Protein AF-A0ABD1DTJ5-F1 (afdb_monomer_lite)

Secondary structure (DSSP, 8-state):
-EEETTEEBSS--GGG-S--TTSHHHHHHB-TTS-B-HHHHHS-EEE--S---GGGSHHHHTSS-----TTPBPBSS--HHHHSPPSS---SB-B-SS---HHHHHHHHGGG--

pLDDT: mean 88.09, std 8.63, range [60.88, 97.25]

Structure (mmCIF, N/CA/C/O backbone):
data_AF-A0ABD1DTJ5-F1
#
_entry.id   AF-A0ABD1DTJ5-F1
#
loop_
_atom_site.group_PDB
_atom_site.id
_atom_site.type_symbol
_atom_site.label_atom_id
_atom_site.label_alt_id
_atom_site.label_comp_id
_atom_site.label_asym_id
_atom_site.label_entity_id
_atom_site.label_seq_id
_atom_site.pdbx_PDB_ins_code
_atom_site.Cartn_x
_atom_site.Cartn_y
_atom_site.Cartn_z
_atom_site.occupancy
_atom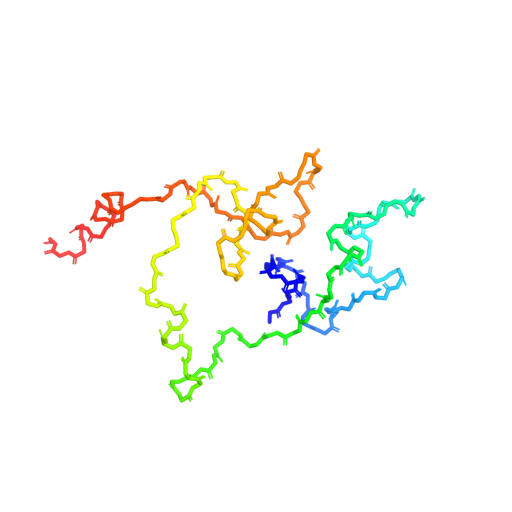_site.B_iso_or_equiv
_atom_site.auth_seq_id
_atom_site.auth_comp_id
_atom_site.auth_asym_id
_atom_site.auth_atom_id
_atom_site.pdbx_PDB_model_num
ATOM 1 N N . MET A 1 1 ? -0.185 -11.556 8.684 1.00 88.44 1 MET A N 1
ATOM 2 C CA . MET A 1 1 ? -0.243 -10.100 8.444 1.00 88.44 1 MET A CA 1
ATOM 3 C C . MET A 1 1 ? -1.695 -9.684 8.410 1.00 88.44 1 MET A C 1
ATOM 5 O O . MET A 1 1 ? -2.506 -10.431 7.869 1.00 88.44 1 MET A O 1
ATOM 9 N N . CYS A 1 2 ? -1.999 -8.552 9.036 1.00 91.69 2 CYS A N 1
ATOM 10 C CA . CYS A 1 2 ? -3.341 -7.991 9.065 1.00 91.69 2 CYS A CA 1
ATOM 11 C C . CYS A 1 2 ? -3.518 -7.030 7.887 1.00 91.69 2 CYS A C 1
ATOM 13 O O . CYS A 1 2 ? -2.641 -6.203 7.634 1.00 91.69 2 CYS A O 1
ATOM 15 N N . VAL A 1 3 ? -4.615 -7.180 7.151 1.00 93.06 3 VAL A N 1
ATOM 16 C CA . VAL A 1 3 ? -4.904 -6.410 5.937 1.00 93.06 3 VAL A CA 1
ATOM 17 C C . VAL A 1 3 ? -6.315 -5.858 6.037 1.00 93.06 3 VAL A C 1
ATOM 19 O O . VAL A 1 3 ? -7.251 -6.614 6.291 1.00 93.06 3 VAL A O 1
ATOM 22 N N . LEU A 1 4 ? -6.465 -4.552 5.838 1.00 91.94 4 LEU A N 1
ATOM 23 C CA . LEU A 1 4 ? -7.753 -3.870 5.777 1.00 91.94 4 LEU A CA 1
ATOM 24 C C . LEU A 1 4 ? -8.079 -3.604 4.311 1.00 91.94 4 LEU A C 1
ATOM 26 O O . LEU A 1 4 ? -7.392 -2.810 3.676 1.00 91.94 4 LEU A O 1
ATOM 30 N N . GLY A 1 5 ? -9.090 -4.278 3.765 1.00 93.38 5 GLY A N 1
ATOM 31 C CA . GLY A 1 5 ? -9.376 -4.236 2.332 1.00 93.38 5 GLY A CA 1
ATOM 32 C C . GLY A 1 5 ? -8.175 -4.731 1.542 1.00 93.38 5 GLY A C 1
ATOM 33 O O . GLY A 1 5 ? -7.876 -5.928 1.545 1.00 93.38 5 GLY A O 1
ATOM 34 N N . LYS A 1 6 ? -7.462 -3.794 0.916 1.00 93.50 6 LYS A N 1
ATOM 35 C CA . LYS A 1 6 ? -6.196 -4.058 0.228 1.00 93.50 6 LYS A CA 1
ATOM 36 C C . LYS A 1 6 ? -4.979 -3.428 0.908 1.00 93.50 6 LYS A C 1
ATOM 38 O O . LYS A 1 6 ? -3.865 -3.761 0.517 1.00 93.50 6 LYS A O 1
ATOM 43 N N . ARG A 1 7 ? -5.160 -2.574 1.922 1.00 92.44 7 ARG A N 1
ATOM 44 C CA . ARG A 1 7 ? -4.090 -1.864 2.645 1.00 92.44 7 ARG A CA 1
ATOM 45 C C . ARG A 1 7 ? -3.448 -2.730 3.724 1.00 92.44 7 ARG A C 1
ATOM 47 O O . ARG A 1 7 ? -4.130 -3.426 4.483 1.00 92.44 7 ARG A O 1
ATOM 54 N N . LEU A 1 8 ? -2.125 -2.651 3.827 1.00 92.00 8 LEU A N 1
ATOM 55 C CA . LEU A 1 8 ? -1.363 -3.345 4.862 1.00 92.00 8 LEU A CA 1
ATOM 56 C C . LEU A 1 8 ? -1.353 -2.555 6.169 1.00 92.00 8 LEU A C 1
ATOM 58 O O . LEU A 1 8 ? -1.129 -1.345 6.159 1.00 92.00 8 LEU A O 1
ATOM 62 N N . LEU A 1 9 ? -1.539 -3.253 7.292 1.00 91.00 9 LEU A N 1
ATOM 63 C CA . LEU A 1 9 ? -1.469 -2.647 8.619 1.00 91.00 9 LEU A CA 1
ATOM 64 C C . LEU A 1 9 ? -0.186 -3.038 9.365 1.00 91.00 9 LEU A C 1
ATOM 66 O O . LEU A 1 9 ? 0.272 -4.183 9.306 1.00 91.00 9 LEU A O 1
ATOM 70 N N . LYS A 1 10 ? 0.362 -2.072 10.098 1.00 87.69 10 LYS A N 1
ATOM 71 C CA . LYS A 1 10 ? 1.552 -2.144 10.946 1.00 87.69 10 LYS A CA 1
ATOM 72 C C . LYS A 1 10 ? 1.181 -2.495 12.393 1.00 87.69 10 LYS A C 1
ATOM 74 O O . LYS A 1 10 ? 0.117 -2.121 12.877 1.00 87.69 10 LYS A O 1
ATOM 79 N N . ASP A 1 11 ? 2.089 -3.199 13.073 1.00 75.81 11 ASP A N 1
ATOM 80 C CA . ASP A 1 11 ? 2.127 -3.407 14.533 1.00 75.81 11 ASP A CA 1
ATOM 81 C C . ASP A 1 11 ? 0.833 -3.917 15.194 1.00 75.81 11 ASP A C 1
ATOM 83 O O . ASP A 1 11 ? 0.581 -3.682 16.374 1.00 75.81 11 ASP A O 1
ATOM 87 N N . ILE A 1 12 ? 0.023 -4.684 14.461 1.00 80.06 12 ILE A N 1
ATOM 88 C CA . ILE A 1 12 ? -1.121 -5.410 15.022 1.00 80.06 12 ILE A CA 1
ATOM 89 C C . ILE A 1 12 ? -0.742 -6.871 15.234 1.00 80.06 12 ILE A C 1
ATOM 91 O O . ILE A 1 12 ? -0.347 -7.572 14.295 1.00 80.06 12 ILE A O 1
ATOM 95 N N . ALA A 1 13 ? -0.917 -7.346 16.469 1.00 77.25 13 ALA A N 1
ATOM 96 C CA . ALA A 1 13 ? -0.842 -8.766 16.779 1.00 77.25 13 ALA A CA 1
ATOM 97 C C . ALA A 1 13 ? -1.834 -9.539 15.897 1.00 77.25 13 ALA A C 1
ATOM 99 O O . ALA A 1 13 ? -3.000 -9.165 15.792 1.00 77.25 13 ALA A O 1
ATOM 100 N N . VAL A 1 14 ? -1.367 -10.619 15.267 1.00 72.88 14 VAL A N 1
ATOM 101 C CA . VAL A 1 14 ? -2.148 -11.423 14.308 1.00 72.88 14 VAL A CA 1
ATOM 102 C C . VAL A 1 14 ? -3.480 -11.879 14.910 1.00 72.88 14 VAL A C 1
ATOM 104 O O . VAL A 1 14 ? -4.493 -11.864 14.220 1.00 72.88 14 VAL A O 1
ATOM 107 N N . ASP A 1 15 ? -3.495 -12.190 16.203 1.00 76.25 15 ASP A N 1
ATOM 108 C CA . ASP A 1 15 ? -4.688 -12.650 16.918 1.00 76.25 15 ASP A CA 1
ATOM 109 C C . ASP A 1 15 ? -5.752 -11.549 17.099 1.00 76.25 15 ASP A C 1
ATOM 111 O O . ASP A 1 15 ? -6.932 -11.850 17.243 1.00 76.25 15 ASP A O 1
ATOM 115 N N . ASN A 1 16 ? -5.359 -10.273 17.006 1.00 81.88 16 ASN A N 1
ATOM 116 C CA . ASN A 1 16 ? -6.218 -9.101 17.216 1.00 81.88 16 ASN A CA 1
ATOM 117 C C . ASN A 1 16 ? -6.609 -8.397 15.903 1.00 81.88 16 ASN A C 1
ATOM 119 O O . ASN A 1 16 ? -6.986 -7.224 15.898 1.00 81.88 16 ASN A O 1
ATOM 123 N N . CYS A 1 17 ? -6.500 -9.094 14.772 1.00 87.06 17 CYS A N 1
ATOM 124 C CA . CYS A 1 17 ? -6.869 -8.581 13.455 1.00 87.06 17 CYS A CA 1
ATOM 125 C C . CYS A 1 17 ? -8.389 -8.685 13.217 1.00 87.06 17 CYS A C 1
ATOM 127 O O . CYS A 1 17 ? -8.852 -9.369 12.303 1.00 87.06 17 CYS A O 1
ATOM 129 N N . THR A 1 18 ? -9.179 -8.035 14.072 1.00 88.88 18 THR A N 1
ATOM 130 C CA . THR A 1 18 ? -10.647 -8.048 14.024 1.00 88.88 18 THR A CA 1
ATOM 131 C C . THR A 1 18 ? -11.215 -6.632 14.116 1.00 88.88 18 THR A C 1
ATOM 133 O O . THR A 1 18 ? -10.558 -5.700 14.578 1.00 88.88 18 THR A O 1
ATOM 136 N N . LYS A 1 19 ? -12.456 -6.459 13.646 1.00 87.56 19 LYS A N 1
ATOM 137 C CA . LYS A 1 19 ? -13.199 -5.186 13.692 1.00 87.56 19 LYS A CA 1
ATOM 138 C C . LYS A 1 19 ? -14.093 -5.045 14.932 1.00 87.56 19 LYS A C 1
ATOM 140 O O . LYS A 1 19 ? -15.096 -4.337 14.895 1.00 87.56 19 LYS A O 1
ATOM 145 N N . GLU A 1 20 ? -13.798 -5.767 16.004 1.00 86.19 20 GLU A N 1
ATOM 146 C CA . GLU A 1 20 ? -14.644 -5.762 17.199 1.00 86.19 20 GLU A CA 1
ATOM 147 C C . GLU A 1 20 ? -14.664 -4.376 17.857 1.00 86.19 20 GLU A C 1
ATOM 149 O O . GLU A 1 20 ? -13.619 -3.743 18.016 1.00 86.19 20 GLU A O 1
ATOM 154 N N . ALA A 1 21 ? -15.855 -3.901 18.233 1.00 82.50 21 ALA A N 1
ATOM 155 C CA . ALA A 1 21 ? -16.016 -2.611 18.895 1.00 82.50 21 ALA A CA 1
ATOM 156 C C . ALA A 1 21 ? -15.255 -2.599 20.232 1.00 82.50 21 ALA A C 1
ATOM 158 O O . ALA A 1 21 ? -15.433 -3.493 21.058 1.00 82.50 21 ALA A O 1
ATOM 159 N N . GLY A 1 22 ? -14.393 -1.597 20.430 1.00 79.62 22 GLY A N 1
ATOM 160 C CA . GLY A 1 22 ? -13.493 -1.506 21.589 1.00 79.62 22 GLY A CA 1
ATOM 161 C C . GLY A 1 22 ? -12.205 -2.333 21.472 1.00 79.62 22 GLY A C 1
ATOM 162 O O . GLY A 1 22 ? -11.360 -2.280 22.367 1.00 79.62 22 GLY A O 1
ATOM 163 N N . GLY A 1 23 ? -12.029 -3.079 20.377 1.00 85.12 23 GLY A N 1
ATOM 164 C CA . GLY A 1 23 ? -10.781 -3.766 20.061 1.00 85.12 23 GLY A CA 1
ATOM 165 C C . GLY A 1 23 ? -9.650 -2.792 19.700 1.00 85.12 23 GLY A C 1
ATOM 166 O O . GLY A 1 23 ? -9.898 -1.628 19.379 1.00 85.12 23 GLY A O 1
ATOM 167 N N . PRO A 1 24 ? -8.388 -3.255 19.686 1.00 85.00 24 PRO A N 1
ATOM 168 C CA . PRO A 1 24 ? -7.235 -2.394 19.415 1.00 85.00 24 PRO A CA 1
ATOM 169 C C . PRO A 1 24 ? -7.302 -1.752 18.026 1.00 85.00 24 PRO A C 1
ATOM 171 O O . PRO A 1 24 ? -6.951 -0.591 17.868 1.00 85.00 24 PRO A O 1
ATOM 174 N N . LEU A 1 25 ? -7.796 -2.490 17.028 1.00 87.00 25 LEU A N 1
ATOM 175 C CA . LEU A 1 25 ? -7.979 -1.993 15.666 1.00 87.00 25 LEU A CA 1
ATOM 176 C C . LEU A 1 25 ? -9.085 -0.932 15.610 1.00 87.00 25 LEU A C 1
ATOM 178 O O . LEU A 1 25 ? -8.897 0.126 15.023 1.00 87.00 25 LEU A O 1
ATOM 182 N N . TYR A 1 26 ? -10.208 -1.180 16.282 1.00 87.25 26 TYR A N 1
ATOM 183 C CA . TYR A 1 26 ? -11.318 -0.235 16.354 1.00 87.25 26 TYR A CA 1
ATOM 184 C C . TYR A 1 26 ? -10.895 1.090 16.998 1.00 87.25 26 TYR A C 1
ATOM 186 O O . TYR A 1 26 ? -11.174 2.140 16.440 1.00 87.25 26 TYR A O 1
ATOM 194 N N . ASN A 1 27 ? -10.145 1.049 18.101 1.00 85.62 27 ASN A N 1
ATOM 195 C CA . ASN A 1 27 ? -9.688 2.256 18.805 1.00 85.62 27 ASN A CA 1
ATOM 196 C C . ASN A 1 27 ? -8.667 3.080 18.002 1.00 85.62 27 ASN A C 1
ATOM 198 O O . ASN A 1 27 ? -8.473 4.256 18.283 1.00 85.62 27 ASN A O 1
ATOM 202 N N . ILE A 1 28 ? -7.988 2.470 17.025 1.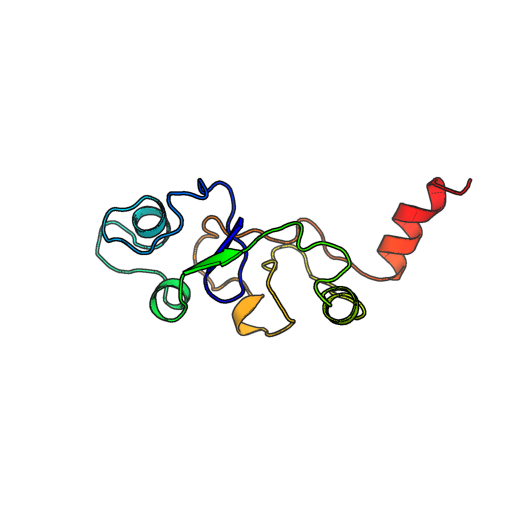00 85.38 28 ILE A N 1
ATOM 203 C CA . ILE A 1 28 ? -7.078 3.188 16.124 1.00 85.38 28 ILE A CA 1
ATOM 204 C C . ILE A 1 28 ? -7.875 3.929 15.049 1.00 85.38 28 ILE A C 1
ATOM 206 O O . ILE A 1 28 ? -7.578 5.079 14.759 1.00 85.38 28 ILE A O 1
ATOM 210 N N . PHE A 1 29 ? -8.869 3.270 14.450 1.00 86.44 29 PHE A N 1
ATOM 211 C CA . PHE A 1 29 ? -9.603 3.798 13.295 1.00 86.44 29 PHE A CA 1
ATOM 212 C C . PHE A 1 29 ? -10.872 4.577 13.648 1.00 86.44 29 PHE A C 1
ATOM 214 O O . PHE A 1 29 ? -11.444 5.229 12.774 1.00 86.44 29 PHE A O 1
ATOM 221 N N . CYS A 1 30 ? -11.337 4.485 14.891 1.00 85.38 30 CYS A N 1
ATOM 222 C CA . CYS A 1 30 ? -12.492 5.193 15.419 1.00 85.38 30 CYS A CA 1
ATOM 223 C C . CYS A 1 30 ? -12.034 6.094 16.565 1.00 85.38 30 CYS A C 1
ATOM 225 O O . CYS A 1 30 ? -11.557 5.592 17.580 1.00 85.38 30 CYS A O 1
ATOM 227 N N . GLU A 1 31 ? -12.198 7.408 16.416 1.00 73.50 31 GLU A N 1
ATOM 228 C CA . GLU A 1 31 ? -11.968 8.342 17.522 1.00 73.50 31 GLU A CA 1
ATOM 229 C C . GLU A 1 31 ? -13.046 8.196 18.614 1.00 73.50 31 GLU A C 1
ATOM 231 O O . GLU A 1 31 ? -14.149 7.680 18.368 1.00 73.50 31 GLU A O 1
ATOM 236 N N . ASP A 1 32 ? -12.730 8.687 19.819 1.00 61.50 32 ASP A N 1
ATOM 237 C CA . ASP A 1 32 ? -13.625 8.769 20.981 1.00 61.50 32 ASP A CA 1
ATOM 238 C C . ASP A 1 32 ? -14.813 9.710 20.689 1.00 61.50 32 ASP A C 1
ATOM 240 O O . ASP A 1 32 ? -14.850 10.880 21.063 1.00 61.50 32 ASP A O 1
ATOM 244 N N . GLY A 1 33 ? -15.787 9.187 19.950 1.00 62.28 33 GLY A N 1
ATOM 245 C CA . GLY A 1 33 ? -16.920 9.934 19.397 1.00 62.28 33 GLY A CA 1
ATOM 246 C C . GLY A 1 33 ? -17.716 9.163 18.339 1.00 62.28 33 GLY A C 1
ATOM 247 O O . GLY A 1 33 ? -18.798 9.597 17.952 1.00 62.28 33 GLY A O 1
ATOM 248 N N . GLY A 1 34 ? -17.222 7.999 17.893 1.00 67.31 34 GLY A N 1
ATOM 249 C CA . GLY A 1 34 ? -17.932 7.100 16.973 1.00 67.31 34 GLY A CA 1
ATOM 250 C C . GLY A 1 34 ? -17.752 7.434 15.488 1.00 67.31 34 GLY A C 1
ATOM 251 O O . GLY A 1 34 ? -18.274 6.720 14.623 1.00 67.31 34 GLY A O 1
ATOM 252 N N . GLU A 1 35 ? -16.990 8.479 15.159 1.00 80.25 35 GLU A N 1
ATOM 253 C CA . GLU A 1 35 ? -16.598 8.742 13.779 1.00 80.25 35 GLU A CA 1
ATOM 254 C C . GLU A 1 35 ? -15.380 7.883 13.415 1.00 80.25 35 GLU A C 1
ATOM 256 O O . GLU A 1 35 ? -14.238 8.229 13.698 1.00 80.25 35 GLU A O 1
ATOM 261 N N . CYS A 1 36 ? -15.636 6.722 12.807 1.00 84.06 36 CYS A N 1
ATOM 262 C CA . CYS A 1 36 ? -14.568 5.912 12.224 1.00 84.06 36 CYS A CA 1
ATOM 263 C C . CYS A 1 36 ? -14.217 6.340 10.805 1.00 84.06 36 CYS A C 1
ATOM 265 O O . CYS A 1 36 ? -15.082 6.816 10.059 1.00 84.06 36 CYS A O 1
ATOM 267 N N . ASP A 1 37 ? -12.975 6.055 10.432 1.00 86.06 37 ASP A N 1
ATOM 268 C CA . ASP A 1 37 ? -12.468 6.178 9.075 1.00 86.06 37 ASP A CA 1
ATOM 269 C C . ASP A 1 37 ? -13.412 5.509 8.040 1.00 86.06 37 ASP A C 1
ATOM 271 O O . ASP A 1 37 ? -13.866 4.375 8.257 1.00 86.06 37 ASP A O 1
ATOM 275 N N . PRO A 1 38 ? -13.745 6.187 6.922 1.00 87.62 38 PRO A N 1
ATOM 276 C CA . PRO A 1 38 ? -14.657 5.651 5.911 1.00 87.62 38 PRO A CA 1
ATOM 277 C C . PRO A 1 38 ? -14.152 4.346 5.293 1.00 87.62 38 PRO A C 1
ATOM 279 O O . PRO A 1 38 ? -14.913 3.385 5.172 1.00 87.62 38 PRO A O 1
ATOM 282 N N . TYR A 1 39 ? -12.852 4.271 4.994 1.00 87.94 39 TYR A N 1
ATOM 283 C CA . TYR A 1 39 ? -12.246 3.082 4.406 1.00 87.94 39 TYR A CA 1
ATOM 284 C C . TYR A 1 39 ? -12.333 1.899 5.379 1.00 87.94 39 TYR A C 1
ATOM 286 O O . TYR A 1 39 ? -12.671 0.784 4.976 1.00 87.94 39 TYR A O 1
ATOM 294 N N . PHE A 1 40 ? -12.129 2.145 6.679 1.00 88.81 40 PHE A N 1
ATOM 295 C CA . PHE A 1 40 ? -12.330 1.140 7.724 1.00 88.81 40 PHE A CA 1
ATOM 296 C C . PHE A 1 40 ? -13.779 0.643 7.825 1.00 88.81 40 PHE A C 1
ATOM 298 O O . PHE A 1 40 ? -14.000 -0.541 8.092 1.00 88.81 40 PHE A O 1
ATOM 305 N N . LYS A 1 41 ? -14.784 1.496 7.596 1.00 88.75 41 LYS A N 1
ATOM 306 C CA . LYS A 1 41 ? -16.198 1.079 7.598 1.00 88.75 41 LYS A CA 1
ATOM 307 C C . LYS A 1 41 ? -16.535 0.213 6.384 1.00 88.75 41 LYS A C 1
ATOM 309 O O . LYS A 1 41 ? -17.185 -0.818 6.543 1.00 88.75 41 LYS A O 1
ATOM 314 N N . GLU A 1 42 ? -16.051 0.594 5.208 1.00 91.25 42 GLU A N 1
ATOM 315 C CA . GLU A 1 42 ? -16.401 -0.037 3.931 1.00 91.25 42 GLU A CA 1
ATOM 316 C C . GLU A 1 42 ? -15.670 -1.365 3.678 1.00 91.25 42 GLU A C 1
ATOM 318 O O . GLU A 1 42 ? -16.248 -2.289 3.105 1.00 91.25 42 GLU A O 1
ATOM 323 N N . HIS A 1 43 ? -14.424 -1.509 4.141 1.00 91.94 43 HIS A N 1
ATOM 324 C CA . HIS A 1 43 ? -13.562 -2.633 3.755 1.00 91.94 43 HIS A CA 1
ATOM 325 C C . HIS A 1 43 ? -13.326 -3.635 4.873 1.00 91.94 43 HIS A C 1
ATOM 327 O O . HIS A 1 43 ? -12.950 -3.260 5.975 1.00 91.94 43 HIS A O 1
ATOM 333 N N . ASN A 1 44 ? -13.462 -4.934 4.608 1.00 92.81 44 ASN A N 1
ATOM 334 C CA . ASN A 1 44 ? -13.249 -5.972 5.622 1.00 92.81 44 ASN A CA 1
ATOM 335 C C . ASN A 1 44 ? -11.779 -6.144 6.027 1.00 92.81 44 ASN A C 1
ATOM 337 O O . ASN A 1 44 ? -10.866 -5.902 5.243 1.00 92.81 44 ASN A O 1
ATOM 341 N N . VAL A 1 45 ? -11.564 -6.610 7.258 1.00 92.19 45 VAL A N 1
ATOM 342 C CA . VAL A 1 45 ? -10.237 -6.982 7.760 1.00 92.19 45 VAL A CA 1
ATOM 343 C C . VAL A 1 45 ? -10.001 -8.468 7.499 1.00 92.19 45 VAL A C 1
ATOM 345 O O . VAL A 1 45 ? -10.905 -9.285 7.672 1.00 92.19 45 VAL A O 1
ATOM 348 N N . SER A 1 46 ? -8.792 -8.825 7.073 1.00 91.94 46 SER A N 1
ATOM 349 C CA . SER A 1 46 ? -8.405 -10.202 6.785 1.00 91.94 46 SER A CA 1
ATOM 350 C C . SER A 1 46 ? -6.995 -10.523 7.270 1.00 91.94 46 SER A C 1
ATOM 352 O O . SER A 1 46 ? -6.100 -9.675 7.312 1.00 91.94 46 SER A O 1
ATOM 354 N N . LEU A 1 47 ? -6.802 -11.794 7.621 1.00 91.69 47 LEU A N 1
ATOM 355 C CA . LEU A 1 47 ? -5.507 -12.350 7.978 1.00 91.69 47 LEU A CA 1
ATOM 356 C C . LEU A 1 47 ? -4.910 -13.095 6.794 1.00 91.69 47 LEU A C 1
ATOM 358 O O . LEU A 1 47 ? -5.428 -14.118 6.349 1.00 91.69 47 LEU A O 1
ATOM 362 N N . ILE A 1 48 ? -3.774 -12.597 6.315 1.00 90.44 48 ILE A N 1
ATOM 363 C CA . ILE A 1 48 ? -3.060 -13.165 5.173 1.00 90.44 48 ILE A CA 1
ATOM 364 C C . ILE A 1 48 ? -1.699 -13.696 5.637 1.00 90.44 48 ILE A C 1
ATOM 366 O O . ILE A 1 48 ? -1.079 -13.176 6.571 1.00 90.44 48 ILE A O 1
ATOM 370 N N . ARG A 1 49 ? -1.219 -14.770 5.002 1.00 89.94 49 ARG A N 1
ATOM 371 C CA . ARG A 1 49 ? 0.152 -15.267 5.189 1.00 89.94 49 ARG A CA 1
ATOM 372 C C . ARG A 1 49 ? 1.114 -14.428 4.353 1.00 89.94 49 ARG A C 1
ATOM 374 O O . ARG A 1 49 ? 0.924 -14.331 3.145 1.00 89.94 49 ARG A O 1
ATOM 381 N N . GLY A 1 50 ? 2.157 -13.881 4.981 1.00 88.69 50 GLY A N 1
ATOM 382 C CA . GLY A 1 50 ? 3.189 -13.116 4.268 1.00 88.69 50 GLY A CA 1
ATOM 383 C C . GLY A 1 50 ? 4.007 -13.993 3.319 1.00 88.69 50 GLY A C 1
ATOM 384 O O . GLY A 1 50 ? 4.199 -13.653 2.159 1.00 88.69 50 GLY A O 1
ATOM 385 N N . ILE A 1 51 ? 4.405 -15.184 3.777 1.00 92.44 51 ILE A N 1
ATOM 386 C CA . ILE A 1 51 ? 5.094 -16.178 2.947 1.00 92.44 51 ILE A CA 1
ATOM 387 C C . ILE A 1 51 ? 4.072 -17.225 2.500 1.00 92.44 51 ILE A C 1
ATOM 389 O O . ILE A 1 51 ? 3.647 -18.076 3.282 1.00 92.44 51 ILE A O 1
ATOM 393 N N . LYS A 1 52 ? 3.658 -17.150 1.233 1.00 90.56 52 LYS A N 1
ATOM 394 C CA . LYS A 1 52 ? 2.659 -18.060 0.642 1.00 90.56 52 LYS A CA 1
ATOM 395 C C . LYS A 1 52 ? 3.271 -19.354 0.069 1.00 90.56 52 LYS A C 1
ATOM 397 O O . LYS A 1 52 ? 2.566 -20.348 -0.075 1.00 90.56 52 LYS A O 1
ATOM 402 N N . GLY A 1 53 ? 4.582 -19.371 -0.191 1.00 92.50 53 GLY A N 1
ATOM 403 C CA . GLY A 1 53 ? 5.326 -20.525 -0.720 1.00 92.50 53 GLY A CA 1
ATOM 404 C C . GLY A 1 53 ? 5.265 -20.663 -2.249 1.00 92.50 53 GLY A C 1
ATOM 405 O O . GLY A 1 53 ? 4.373 -20.124 -2.898 1.00 92.50 53 GLY A O 1
ATOM 406 N N . LEU A 1 54 ? 6.207 -21.405 -2.840 1.00 90.69 54 LEU A N 1
ATOM 407 C CA . LEU A 1 54 ? 6.412 -21.450 -4.302 1.00 90.69 54 LEU A CA 1
ATOM 408 C C . LEU A 1 54 ? 5.229 -22.029 -5.097 1.00 90.69 54 LEU A C 1
ATOM 410 O O . LEU A 1 54 ? 4.981 -21.618 -6.224 1.00 90.69 54 LEU A O 1
ATOM 414 N N . ARG A 1 55 ? 4.458 -22.952 -4.509 1.00 93.56 55 ARG A N 1
ATOM 415 C CA . ARG A 1 55 ? 3.291 -23.573 -5.164 1.00 93.56 55 ARG A CA 1
ATOM 416 C C . ARG A 1 55 ? 2.033 -22.688 -5.145 1.00 93.56 55 ARG A C 1
ATOM 418 O O . ARG A 1 55 ? 1.023 -23.063 -5.724 1.00 93.56 55 ARG A O 1
ATOM 425 N N . SER A 1 56 ? 2.064 -21.532 -4.482 1.00 92.44 56 SER A N 1
ATOM 426 C CA . SER A 1 56 ? 0.871 -20.694 -4.277 1.00 92.44 56 SER A CA 1
ATOM 427 C C . SER A 1 56 ? 0.400 -19.917 -5.511 1.00 92.44 56 SER A C 1
ATOM 429 O O . SER A 1 56 ? -0.675 -19.333 -5.464 1.00 92.44 56 SER A O 1
ATOM 431 N N . GLY A 1 57 ? 1.184 -19.885 -6.594 1.00 91.06 57 GLY A N 1
ATOM 432 C CA . GLY A 1 57 ? 0.850 -19.122 -7.805 1.00 91.06 57 GLY A CA 1
ATOM 433 C C . GLY A 1 57 ? 1.148 -17.621 -7.716 1.00 91.06 57 GLY A C 1
ATOM 434 O O . GLY A 1 57 ? 1.049 -16.931 -8.723 1.00 91.06 57 GLY A O 1
ATOM 435 N N . VAL A 1 58 ? 1.618 -17.131 -6.563 1.00 92.69 58 VAL A N 1
ATOM 436 C CA . VAL A 1 58 ? 1.864 -15.695 -6.298 1.00 92.69 58 VAL A CA 1
ATOM 437 C C . VAL A 1 58 ? 2.962 -15.082 -7.155 1.00 92.69 58 VAL A C 1
ATOM 439 O O . VAL A 1 58 ? 3.132 -13.871 -7.161 1.00 92.69 58 VAL A O 1
ATOM 442 N N . PHE A 1 59 ? 3.730 -15.907 -7.865 1.00 92.00 59 PHE A N 1
ATOM 443 C CA . PHE A 1 59 ? 4.742 -15.432 -8.796 1.00 92.00 59 PHE A CA 1
ATOM 444 C C . PHE A 1 59 ? 4.133 -14.492 -9.842 1.00 92.00 59 PHE A C 1
ATOM 446 O O . PHE A 1 59 ? 4.674 -13.416 -10.069 1.00 92.00 59 PHE A O 1
ATOM 453 N N . PHE A 1 60 ? 2.980 -14.857 -10.415 1.00 92.00 60 PHE A N 1
ATOM 454 C CA . PHE A 1 60 ? 2.329 -14.057 -11.455 1.00 92.00 60 PHE A CA 1
ATOM 455 C C . PHE A 1 60 ? 1.774 -12.731 -10.923 1.00 92.00 60 PHE A C 1
ATOM 457 O O . PHE A 1 60 ? 1.826 -11.731 -11.633 1.00 92.00 60 PHE A O 1
ATOM 464 N N . ASP A 1 61 ? 1.347 -12.698 -9.659 1.00 89.88 61 ASP A N 1
ATOM 465 C CA . ASP A 1 61 ? 0.867 -11.478 -8.998 1.00 89.88 61 ASP A CA 1
ATOM 466 C C . ASP A 1 61 ? 1.986 -10.436 -8.795 1.00 89.88 61 ASP A C 1
ATOM 468 O O . ASP A 1 61 ? 1.699 -9.259 -8.609 1.00 89.88 61 ASP A O 1
ATOM 472 N N . ASN A 1 62 ? 3.259 -10.855 -8.828 1.00 92.31 62 ASN A N 1
ATOM 473 C CA . ASN A 1 62 ? 4.428 -10.010 -8.547 1.00 92.31 62 ASN A CA 1
ATOM 474 C C . ASN A 1 62 ? 5.289 -9.712 -9.795 1.00 92.31 62 ASN A C 1
ATOM 476 O O . ASN A 1 62 ? 6.418 -9.248 -9.661 1.00 92.31 62 ASN A O 1
ATOM 480 N N . ILE A 1 63 ? 4.797 -9.999 -11.009 1.00 93.94 63 ILE A N 1
ATOM 481 C CA . ILE A 1 63 ? 5.544 -9.740 -12.258 1.00 93.94 63 ILE A CA 1
ATOM 482 C C . ILE A 1 63 ? 5.604 -8.247 -12.589 1.00 93.94 63 ILE A C 1
ATOM 484 O O . ILE A 1 63 ? 6.611 -7.763 -13.109 1.00 93.94 63 ILE A O 1
ATOM 488 N N . PHE A 1 64 ? 4.512 -7.526 -12.346 1.00 93.31 64 PHE A N 1
ATOM 489 C CA . PHE A 1 64 ? 4.402 -6.126 -12.733 1.00 93.3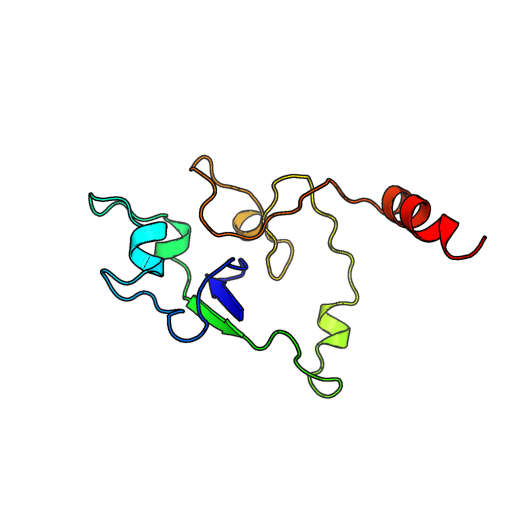1 64 PHE A CA 1
ATOM 490 C C . PHE A 1 64 ? 5.046 -5.200 -11.697 1.00 93.31 64 PHE A C 1
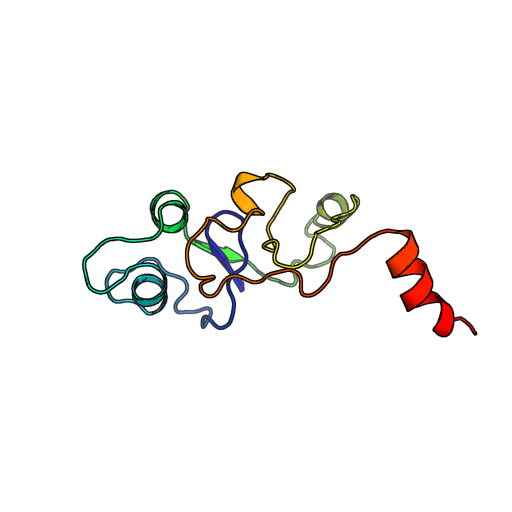ATOM 492 O O . PHE A 1 64 ? 5.034 -5.501 -10.503 1.00 93.31 64 PHE A O 1
ATOM 499 N N . PRO A 1 65 ? 5.616 -4.065 -12.140 1.00 92.44 65 PRO A N 1
ATOM 500 C CA . PRO A 1 65 ? 6.222 -3.107 -11.232 1.00 92.44 65 PRO A CA 1
ATOM 501 C C . PRO A 1 65 ? 5.164 -2.404 -10.376 1.00 92.44 65 PRO A C 1
ATOM 503 O O . PRO A 1 65 ? 4.060 -2.121 -10.838 1.00 92.44 65 PRO A O 1
ATOM 506 N N . SER A 1 66 ? 5.557 -2.044 -9.157 1.00 92.88 66 SER A N 1
ATOM 507 C CA . SER A 1 66 ? 4.774 -1.226 -8.231 1.00 92.88 66 SER A CA 1
ATOM 508 C C . SER A 1 66 ? 5.622 -0.034 -7.793 1.00 92.88 66 SER A C 1
ATOM 510 O O . SER A 1 66 ? 6.309 -0.094 -6.774 1.00 92.88 66 SER A O 1
ATOM 512 N N . PHE A 1 67 ? 5.627 1.027 -8.599 1.00 95.06 67 PHE A N 1
ATOM 513 C CA . PHE A 1 67 ? 6.291 2.282 -8.245 1.00 95.06 67 PHE A CA 1
ATOM 514 C C . PHE A 1 67 ? 5.331 3.163 -7.451 1.00 95.06 67 PHE A C 1
ATOM 516 O O . PHE A 1 67 ? 4.241 3.469 -7.928 1.00 95.06 67 PHE A O 1
ATOM 523 N N . LEU A 1 68 ? 5.759 3.561 -6.258 1.00 95.19 68 LEU A N 1
ATOM 524 C CA . LEU A 1 68 ? 5.007 4.416 -5.344 1.00 95.19 68 LEU A CA 1
ATOM 525 C C . LEU A 1 68 ? 5.774 5.710 -5.075 1.00 95.19 68 LEU A C 1
ATOM 527 O O . LEU A 1 68 ? 7.011 5.731 -5.091 1.00 95.19 68 LEU A O 1
ATOM 531 N N . GLN A 1 69 ? 5.023 6.775 -4.825 1.00 94.94 69 GLN A N 1
ATOM 532 C CA . GLN A 1 69 ? 5.513 8.043 -4.301 1.00 94.94 69 GLN A CA 1
ATOM 533 C C . GLN A 1 69 ? 5.623 7.985 -2.777 1.00 94.94 69 GLN A C 1
ATOM 535 O O . GLN A 1 69 ? 4.953 7.193 -2.115 1.00 94.94 69 GLN A O 1
ATOM 540 N N . GLU A 1 70 ? 6.481 8.836 -2.225 1.00 93.75 70 GLU A N 1
ATOM 541 C CA . GLU A 1 70 ? 6.629 8.996 -0.779 1.00 93.75 70 GLU A CA 1
ATOM 542 C C . GLU A 1 70 ? 5.275 9.288 -0.113 1.00 93.75 70 GLU A C 1
ATOM 544 O O . GLU A 1 70 ? 4.506 10.128 -0.580 1.00 93.75 70 GLU A O 1
ATOM 549 N N . GLY A 1 71 ? 4.972 8.560 0.964 1.00 91.44 71 GLY A N 1
ATOM 550 C CA . GLY A 1 71 ? 3.732 8.701 1.729 1.00 91.44 71 GLY A CA 1
ATOM 551 C C . GLY A 1 71 ? 2.526 7.926 1.184 1.00 91.44 71 GLY A C 1
ATOM 552 O O . GLY A 1 71 ? 1.517 7.833 1.879 1.00 91.44 71 GLY A O 1
ATOM 553 N N . GLN A 1 72 ? 2.611 7.316 -0.003 1.00 93.06 72 GLN A N 1
ATOM 554 C CA . GLN A 1 72 ? 1.543 6.451 -0.518 1.00 93.06 72 GLN A CA 1
ATOM 555 C C . GLN A 1 72 ? 1.447 5.133 0.263 1.00 93.06 72 GLN A C 1
ATOM 557 O O . GLN A 1 72 ? 2.464 4.553 0.648 1.00 93.06 72 GLN A O 1
ATOM 562 N N . PHE A 1 73 ? 0.232 4.623 0.475 1.00 92.94 73 PHE A N 1
ATOM 563 C CA . PHE A 1 73 ? 0.016 3.364 1.184 1.00 92.94 73 PHE A CA 1
ATOM 564 C C . PHE A 1 73 ? 0.425 2.149 0.352 1.00 92.94 73 PHE A C 1
ATOM 566 O O . PHE A 1 73 ? 0.166 2.063 -0.848 1.00 92.94 73 PHE A O 1
ATOM 573 N N . ILE A 1 74 ? 1.012 1.156 1.024 1.00 93.25 74 ILE A N 1
ATOM 574 C CA . ILE A 1 74 ? 1.289 -0.148 0.427 1.00 93.25 74 ILE A CA 1
ATOM 575 C C . ILE A 1 74 ? -0.006 -0.961 0.433 1.00 93.25 74 ILE A C 1
ATOM 577 O O . ILE A 1 74 ? -0.539 -1.310 1.495 1.00 93.25 74 ILE A O 1
ATOM 581 N N . SER A 1 75 ? -0.493 -1.290 -0.761 1.00 93.25 75 SER A N 1
ATOM 582 C CA . SER A 1 75 ? -1.712 -2.066 -0.953 1.00 93.25 75 SER A CA 1
ATOM 583 C C . SER A 1 75 ? -1.561 -3.143 -2.030 1.00 93.25 75 SER A C 1
ATOM 585 O O . SER A 1 75 ? -0.578 -3.194 -2.771 1.00 93.25 75 SER A O 1
ATOM 587 N N . TYR A 1 76 ? -2.520 -4.066 -2.080 1.00 91.00 76 TYR A N 1
ATOM 588 C CA . TYR A 1 76 ? -2.623 -5.025 -3.175 1.00 91.00 76 TYR A CA 1
ATOM 589 C C . TYR A 1 76 ? -3.260 -4.369 -4.402 1.00 91.00 76 TYR A C 1
ATOM 591 O O . TYR A 1 76 ? -4.463 -4.138 -4.422 1.00 91.00 76 TYR A O 1
ATOM 599 N N . GLY A 1 77 ? -2.473 -4.158 -5.452 1.00 90.38 77 GLY A N 1
ATOM 600 C CA . GLY A 1 77 ? -2.933 -3.516 -6.685 1.00 90.38 77 GLY A CA 1
ATOM 601 C C . GLY A 1 77 ? -2.515 -2.050 -6.758 1.00 90.38 77 GLY A C 1
ATOM 602 O O . GLY A 1 77 ? -1.734 -1.590 -5.935 1.00 90.38 77 GLY A O 1
ATOM 603 N N . MET A 1 78 ? -3.003 -1.350 -7.784 1.00 88.81 78 MET A N 1
ATOM 604 C CA . MET A 1 78 ? -2.613 0.033 -8.098 1.00 88.81 78 MET A CA 1
ATOM 605 C C . MET A 1 78 ? -3.807 0.999 -8.096 1.00 88.81 78 MET A C 1
ATOM 607 O O . MET A 1 78 ? -3.753 2.052 -8.727 1.00 88.81 78 MET A O 1
ATOM 611 N N . ASP A 1 79 ? -4.902 0.621 -7.431 1.00 92.00 79 ASP A N 1
ATOM 612 C CA . ASP A 1 79 ?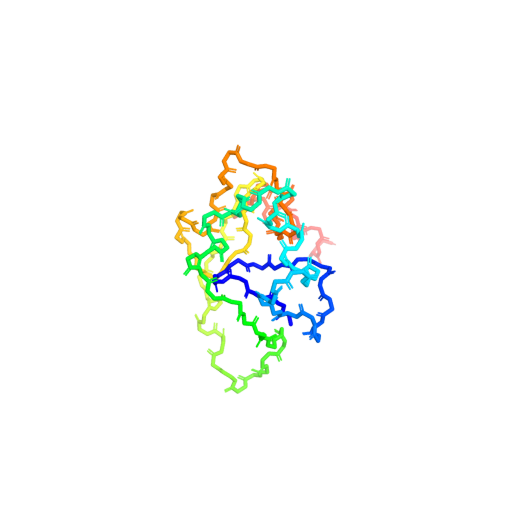 -6.109 1.442 -7.383 1.00 92.00 79 ASP A CA 1
ATOM 613 C C . ASP A 1 79 ? -5.865 2.691 -6.512 1.00 92.00 79 ASP A C 1
ATOM 615 O O . ASP A 1 79 ? -5.424 2.549 -5.365 1.00 92.00 79 ASP A O 1
ATOM 619 N N . PRO A 1 80 ? -6.156 3.908 -7.014 1.00 89.62 80 PRO A N 1
ATOM 620 C CA . PRO A 1 80 ? -5.926 5.149 -6.271 1.00 89.62 80 PRO A CA 1
ATOM 621 C C . PRO A 1 80 ? -6.627 5.170 -4.912 1.00 89.62 80 PRO A C 1
ATOM 623 O O . PRO A 1 80 ? -6.017 5.555 -3.920 1.00 89.62 80 PRO A O 1
ATOM 626 N N . ASP A 1 81 ? -7.854 4.647 -4.839 1.00 88.50 81 ASP A N 1
ATOM 627 C CA . ASP A 1 81 ? -8.645 4.580 -3.603 1.00 88.50 81 ASP A CA 1
ATOM 628 C C . ASP A 1 81 ? -7.937 3.797 -2.484 1.00 88.50 81 ASP A C 1
ATOM 630 O O . ASP A 1 81 ? -8.130 4.064 -1.298 1.00 88.50 81 ASP A O 1
ATOM 634 N N . ASP A 1 82 ? -7.086 2.830 -2.836 1.00 90.44 82 ASP A N 1
ATOM 635 C CA . ASP A 1 82 ? -6.347 2.007 -1.881 1.00 90.44 82 ASP A CA 1
ATOM 636 C C . ASP A 1 82 ? -4.981 2.607 -1.517 1.00 90.44 82 ASP A C 1
ATOM 638 O O . ASP A 1 82 ? -4.484 2.357 -0.417 1.00 90.44 82 ASP A O 1
ATOM 642 N N . ILE A 1 83 ? -4.375 3.379 -2.418 1.00 91.81 83 ILE A N 1
ATOM 643 C CA . ILE A 1 83 ? -2.991 3.862 -2.310 1.00 91.81 83 ILE A CA 1
ATOM 644 C C . ILE A 1 83 ? -2.920 5.281 -1.755 1.00 91.81 83 ILE A C 1
ATOM 646 O O . ILE A 1 83 ? -1.999 5.605 -1.002 1.00 91.81 83 ILE A O 1
ATOM 650 N N . GLU A 1 84 ? -3.860 6.139 -2.135 1.00 89.56 84 GLU A N 1
ATOM 651 C CA . GLU A 1 84 ? -3.805 7.544 -1.772 1.00 89.56 84 GLU A CA 1
ATOM 652 C C . GLU A 1 84 ? -4.203 7.738 -0.301 1.00 89.56 84 GLU A C 1
ATOM 654 O O . GLU A 1 84 ? -5.247 7.239 0.147 1.00 89.56 84 GLU A O 1
ATOM 659 N N . PRO A 1 85 ? -3.375 8.449 0.486 1.00 80.19 85 PRO A N 1
ATOM 660 C CA . PRO A 1 85 ? -3.767 8.850 1.820 1.00 80.19 85 PRO A CA 1
ATOM 661 C C . PRO A 1 85 ? -4.920 9.848 1.715 1.00 80.19 85 PRO A C 1
ATOM 663 O O . PRO A 1 85 ? -4.812 10.889 1.071 1.00 80.19 85 PRO A O 1
ATOM 666 N N . LEU A 1 86 ? -6.041 9.522 2.358 1.00 70.06 86 LEU A N 1
ATOM 667 C CA . LEU A 1 86 ? -7.093 10.503 2.611 1.00 70.06 86 LEU A CA 1
ATOM 668 C C . LEU A 1 86 ? -6.546 11.554 3.588 1.00 70.06 86 LEU A C 1
ATOM 670 O O . LEU A 1 86 ? -5.649 11.252 4.369 1.00 70.06 86 LEU A O 1
ATOM 674 N N . ASP A 1 87 ? -7.115 12.760 3.561 1.00 60.91 87 ASP A N 1
ATOM 675 C CA . ASP A 1 87 ? -6.694 13.975 4.292 1.00 60.91 87 ASP A CA 1
ATOM 676 C C . ASP A 1 87 ? -6.874 13.890 5.835 1.0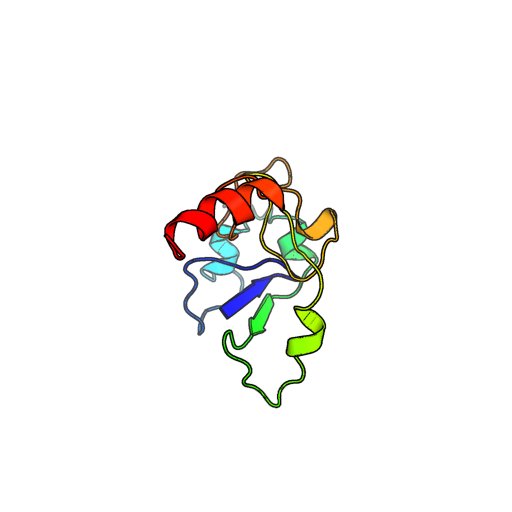0 60.91 87 ASP A C 1
ATOM 678 O O . ASP A 1 87 ? -7.192 14.858 6.525 1.00 60.91 87 ASP A O 1
ATOM 682 N N . ARG A 1 88 ? -6.743 12.684 6.391 1.00 64.38 88 ARG A N 1
ATOM 683 C CA . ARG A 1 88 ? -6.882 12.312 7.800 1.00 64.38 88 ARG A CA 1
ATOM 684 C C . ARG A 1 88 ? -5.525 11.805 8.303 1.00 64.38 88 ARG A C 1
ATOM 686 O O . ARG A 1 88 ? -4.725 11.325 7.499 1.00 64.38 88 ARG A O 1
ATOM 693 N N . PRO A 1 89 ? -5.222 11.916 9.609 1.00 63.97 89 PRO A N 1
ATOM 694 C CA . PRO A 1 89 ? -3.938 11.465 10.135 1.00 63.97 89 PRO A CA 1
ATOM 695 C C . PRO A 1 89 ? -3.671 10.014 9.721 1.00 63.97 89 PRO A C 1
ATOM 697 O O . PRO A 1 89 ? -4.538 9.154 9.866 1.00 63.97 89 PRO A O 1
ATOM 700 N N . SER A 1 90 ? -2.472 9.758 9.184 1.00 60.88 90 SER A N 1
ATOM 701 C CA . SER A 1 90 ? -2.037 8.402 8.847 1.00 60.88 90 SER A CA 1
ATOM 702 C C . SER A 1 90 ? -2.136 7.545 10.104 1.00 60.88 90 SER A C 1
ATOM 704 O O . SER A 1 90 ? -1.432 7.783 11.088 1.00 60.88 90 SER A O 1
ATOM 706 N N . TYR A 1 91 ? -3.018 6.554 10.066 1.00 69.94 91 TYR A N 1
ATOM 707 C CA . TYR A 1 91 ? -3.158 5.567 11.121 1.00 69.94 91 TYR A CA 1
ATOM 708 C C . TYR A 1 91 ? -2.022 4.536 10.997 1.00 69.94 91 TYR A C 1
ATOM 710 O O . TYR A 1 91 ? -0.950 4.786 10.441 1.00 69.94 91 TYR A O 1
ATOM 718 N N . ASN A 1 92 ? -2.247 3.339 11.521 1.00 84.44 92 ASN A N 1
ATOM 719 C CA . ASN A 1 92 ? -1.315 2.219 11.477 1.00 84.44 92 ASN A CA 1
ATOM 720 C C . ASN A 1 92 ? -1.136 1.588 10.078 1.00 84.44 92 ASN A C 1
ATOM 722 O O . ASN A 1 92 ? -0.783 0.413 10.001 1.00 84.44 92 ASN A O 1
ATOM 726 N N . GLN A 1 93 ? -1.392 2.289 8.973 1.00 88.50 93 GLN A N 1
ATOM 727 C CA . GLN A 1 93 ? -1.106 1.760 7.640 1.00 88.50 93 GLN A CA 1
ATOM 728 C C . GLN A 1 93 ? 0.397 1.779 7.344 1.00 88.50 93 GLN A C 1
ATOM 730 O O . GLN A 1 93 ? 1.152 2.611 7.847 1.00 88.50 93 GLN A O 1
ATOM 735 N N . VAL A 1 94 ? 0.837 0.851 6.498 1.00 91.62 94 VAL A N 1
ATOM 736 C CA . VAL A 1 94 ? 2.201 0.849 5.962 1.00 91.62 94 VAL A CA 1
ATOM 737 C C . VAL A 1 94 ? 2.245 1.746 4.727 1.00 91.62 94 VAL A C 1
ATOM 739 O O . VAL A 1 94 ? 1.434 1.575 3.817 1.00 91.62 94 VAL A O 1
ATOM 742 N N . PHE A 1 95 ? 3.206 2.664 4.675 1.00 92.56 95 PHE A N 1
ATOM 743 C CA . PHE A 1 95 ? 3.404 3.592 3.562 1.00 92.56 95 PHE A CA 1
ATOM 744 C C . PHE A 1 95 ? 4.809 3.470 2.961 1.00 92.56 95 PHE A C 1
ATOM 746 O O . PHE A 1 95 ? 5.718 2.894 3.564 1.00 92.56 95 PHE A O 1
ATOM 753 N N . ALA A 1 96 ? 4.971 3.993 1.749 1.00 93.88 96 ALA A N 1
ATOM 754 C CA . ALA A 1 96 ? 6.246 4.085 1.059 1.00 93.88 96 ALA A CA 1
ATOM 755 C C . ALA A 1 96 ? 7.108 5.197 1.673 1.00 93.88 96 ALA A C 1
ATOM 757 O O . ALA A 1 96 ? 6.724 6.365 1.676 1.00 93.88 96 ALA A O 1
ATOM 758 N N . ASP A 1 97 ? 8.287 4.825 2.169 1.00 93.12 97 ASP A N 1
ATOM 759 C CA . ASP A 1 97 ? 9.237 5.737 2.826 1.00 93.12 97 ASP A CA 1
ATOM 760 C C . ASP A 1 97 ? 9.922 6.708 1.850 1.00 93.12 97 ASP A C 1
ATOM 762 O O . ASP A 1 97 ? 10.358 7.786 2.227 1.00 93.12 97 ASP A O 1
ATOM 766 N N . CYS A 1 98 ? 10.021 6.338 0.573 1.00 95.44 98 CYS A N 1
ATOM 767 C CA . CYS A 1 98 ? 10.630 7.155 -0.472 1.00 95.44 98 CYS A CA 1
ATOM 768 C C . CYS A 1 98 ? 9.914 6.942 -1.806 1.00 95.44 98 CYS A C 1
ATOM 770 O O . CYS A 1 98 ? 9.383 5.863 -2.081 1.00 95.44 98 CYS A O 1
ATOM 772 N N . THR A 1 99 ? 9.989 7.947 -2.681 1.00 96.62 99 THR A N 1
ATOM 773 C CA . THR A 1 99 ? 9.541 7.809 -4.071 1.00 96.62 99 THR A CA 1
ATOM 774 C C . THR A 1 99 ? 10.452 6.848 -4.834 1.00 96.62 99 THR A C 1
ATOM 776 O O . THR A 1 99 ? 11.678 6.972 -4.811 1.00 96.62 99 THR A O 1
ATOM 779 N N . THR A 1 100 ? 9.854 5.900 -5.551 1.00 96.12 100 THR A N 1
ATOM 780 C CA . THR A 1 100 ? 10.569 4.851 -6.288 1.00 96.12 100 THR A CA 1
ATOM 781 C C . THR A 1 100 ? 10.397 4.998 -7.797 1.00 96.12 100 THR A C 1
ATOM 783 O O . THR A 1 100 ? 9.325 5.323 -8.299 1.00 96.12 100 THR A O 1
ATOM 786 N N . ALA A 1 101 ? 11.472 4.738 -8.541 1.00 97.25 101 ALA A N 1
ATOM 787 C CA . ALA A 1 101 ? 11.481 4.716 -10.001 1.00 97.25 101 ALA A CA 1
ATOM 788 C C . ALA A 1 101 ? 12.557 3.747 -10.506 1.00 97.25 101 ALA A C 1
ATOM 790 O O . ALA A 1 101 ? 13.521 3.450 -9.797 1.00 97.25 101 ALA A O 1
ATOM 791 N N . PHE A 1 102 ? 12.435 3.291 -11.754 1.00 96.94 102 PHE A N 1
ATOM 792 C CA . PHE A 1 102 ? 13.375 2.342 -12.365 1.00 96.94 102 PHE A CA 1
ATOM 793 C C . PHE A 1 102 ? 14.842 2.801 -12.283 1.00 96.94 102 PHE A C 1
ATOM 795 O O . PHE A 1 102 ? 15.718 2.036 -11.884 1.00 96.94 102 PHE A O 1
ATOM 802 N N . THR A 1 103 ? 15.110 4.068 -12.603 1.00 96.94 103 THR A N 1
ATOM 803 C CA . THR A 1 103 ? 16.463 4.645 -12.570 1.00 96.94 103 THR A CA 1
ATOM 804 C C . THR A 1 103 ? 17.031 4.738 -11.152 1.00 96.94 103 THR A C 1
ATOM 806 O O . THR A 1 103 ? 18.220 4.488 -10.964 1.00 96.94 103 THR A O 1
ATOM 809 N N . ILE A 1 104 ? 16.188 5.030 -10.152 1.00 96.88 104 ILE A N 1
ATOM 810 C CA . ILE A 1 104 ? 16.578 5.056 -8.733 1.00 96.88 104 ILE A CA 1
ATOM 811 C C . ILE A 1 104 ? 17.004 3.653 -8.283 1.00 96.88 104 ILE A C 1
ATOM 813 O O . ILE A 1 104 ? 18.076 3.495 -7.704 1.00 96.88 104 ILE A O 1
ATOM 817 N N . LEU A 1 105 ? 16.210 2.622 -8.599 1.00 96.38 105 LEU A N 1
ATOM 818 C CA . LEU A 1 105 ? 16.514 1.242 -8.202 1.00 96.38 105 LEU A CA 1
ATOM 819 C C . LEU A 1 105 ? 17.800 0.710 -8.848 1.00 96.38 105 LEU A C 1
ATOM 821 O O . LEU A 1 105 ? 18.568 0.019 -8.180 1.00 96.38 105 LEU A O 1
ATOM 825 N N . ILE A 1 106 ? 18.079 1.067 -10.109 1.00 96.81 106 ILE A N 1
ATOM 826 C CA . ILE A 1 106 ? 19.369 0.747 -10.744 1.00 96.81 106 ILE A CA 1
ATOM 827 C C . ILE A 1 106 ? 20.521 1.377 -9.959 1.00 96.81 106 ILE A C 1
ATOM 829 O O . ILE A 1 106 ? 21.498 0.692 -9.665 1.00 96.81 106 ILE A O 1
ATOM 833 N N . GLY A 1 107 ? 20.401 2.660 -9.602 1.00 96.81 107 GLY A N 1
ATOM 834 C CA . GLY A 1 107 ? 21.428 3.370 -8.839 1.00 96.81 107 GLY A CA 1
ATOM 835 C C . GLY A 1 107 ? 21.706 2.733 -7.475 1.00 96.81 107 GLY A C 1
ATOM 836 O O . GLY A 1 107 ? 22.864 2.627 -7.083 1.00 96.81 107 GLY A O 1
ATOM 837 N N . ILE A 1 108 ? 20.665 2.252 -6.787 1.00 96.88 108 ILE A N 1
ATOM 838 C CA . ILE A 1 108 ? 20.791 1.553 -5.497 1.00 96.88 108 ILE A CA 1
ATOM 839 C C . ILE A 1 108 ? 21.456 0.180 -5.661 1.00 96.88 108 ILE A C 1
ATOM 841 O O . ILE A 1 108 ? 22.257 -0.215 -4.818 1.00 96.88 108 ILE A O 1
ATOM 845 N N . PHE A 1 109 ? 21.138 -0.560 -6.726 1.00 97.25 109 PHE A N 1
ATOM 846 C CA . PHE A 1 109 ? 21.670 -1.910 -6.930 1.00 97.25 109 PHE A CA 1
ATOM 847 C C . PHE A 1 109 ? 23.107 -1.923 -7.470 1.00 97.25 109 PHE A C 1
ATOM 849 O O . PHE A 1 109 ? 23.861 -2.853 -7.185 1.00 97.25 109 PHE A O 1
ATOM 856 N N . PHE A 1 110 ? 23.510 -0.894 -8.220 1.00 96.69 110 PHE A N 1
ATOM 857 C CA . PHE A 1 110 ? 24.802 -0.834 -8.910 1.00 96.69 110 PHE A CA 1
ATOM 858 C C . PHE A 1 110 ? 26.036 -1.140 -8.028 1.00 96.69 110 PHE A C 1
ATOM 860 O O . PHE A 1 110 ? 26.876 -1.920 -8.477 1.00 96.69 110 PHE A O 1
ATOM 867 N N . PRO A 1 111 ? 26.148 -0.655 -6.771 1.00 96.81 111 PRO A N 1
ATOM 868 C CA . PRO A 1 111 ? 27.278 -0.977 -5.891 1.00 96.81 111 PRO A CA 1
ATOM 869 C C . PRO A 1 111 ? 27.410 -2.462 -5.518 1.00 96.81 111 PRO A C 1
ATOM 871 O O . PRO A 1 111 ? 28.410 -2.855 -4.932 1.00 96.81 111 PRO A O 1
ATOM 874 N N . SER A 1 112 ? 26.407 -3.298 -5.808 1.00 96.31 112 SER A N 1
ATOM 875 C CA . SER A 1 112 ? 26.440 -4.734 -5.486 1.00 96.31 112 SER A CA 1
ATOM 876 C C . SER A 1 112 ? 27.238 -5.566 -6.495 1.00 96.31 112 SER A C 1
ATOM 878 O O . SER A 1 112 ? 27.551 -6.720 -6.214 1.00 96.31 112 SER A O 1
ATOM 880 N N . VAL A 1 113 ? 27.525 -5.017 -7.682 1.00 95.00 113 VAL A N 1
ATOM 881 C CA . VAL A 1 113 ? 28.261 -5.704 -8.764 1.00 95.00 113 VAL A CA 1
ATOM 882 C C . VAL A 1 113 ? 29.636 -5.089 -9.046 1.00 95.00 113 VAL A C 1
ATOM 884 O O . VAL A 1 113 ? 30.320 -5.531 -9.970 1.00 95.00 113 VAL A O 1
ATOM 887 N N . THR A 1 114 ? 30.023 -4.073 -8.275 1.00 85.88 114 THR A N 1
ATOM 888 C CA . THR A 1 114 ? 31.345 -3.431 -8.296 1.00 85.88 114 THR A CA 1
ATOM 889 C C . THR A 1 114 ? 32.211 -3.969 -7.173 1.00 85.88 114 THR A C 1
ATOM 891 O O . THR A 1 114 ? 33.382 -4.303 -7.447 1.00 85.88 114 THR A O 1
#

Organism: Culex pipiens pipiens (NCBI:txid38569)

Sequence (114 aa):
MCVLGKRLLKDIAVDNCTKEAGGPLYNIFCEDGGECDPYFKEHNVSLIRGIKGLRSGVFFDNIFPSFLQEGQFISYGMDPDDIEPLDRPSYNQVFADCTTAFTILIGIFFPSVT

Radius of gyration: 16.56 Å; chains: 1; bounding box: 49×38×34 Å

Foldseek 3Di:
DKQWAFFDFPDDDLVQSACDCVGPVVPQQAPPPGDGDPSNVPTGMDRDDPDPDDPNPCVVQPPDDDWDAAFFTDGRDDDCVRTPDDPDPDTRTDHDHHGDDPVVVCVVCVVVVD